Protein AF-A0A7X7F555-F1 (afdb_monomer_lite)

pLDDT: mean 78.32, std 14.01, range [38.28, 97.31]

Foldseek 3Di:
DAQDDDPLQVLLDPDPPVPDRDHDDCPDPPSLSRLDRDGPDPDDPVVVVVVVVVCVVPPVPSVVVSVVSSVVSCVVPVPDCPVVVVVVVVVVVVVVPPDPDDDPPPDDDPDPDPPDDD

Secondary structure (DSSP, 8-state):
--S--SHHHHHT-S---TT--PPP-TTSTTGGG-SS-----SS--HHHHHHHHHHHHH-HHHHHHHHHHHHHHHHHH--S-HHHHHHHHHHHHHHHT-PPPPPPTTS-----------

Radius of gyration: 27.8 Å; chains: 1; bounding box: 89×28×63 Å

Sequence (118 aa):
RVKYITLVNLLSTDALDDSDLTPFDPAQPGAENIPFPEYLTSEDKSAQIASHVVEWLTDETARARRVDQLVRLKAEVAHGGASSRAAEYILGHLAARSAPASRPHYLSPATNREVVGH

Structure (mmCIF, N/CA/C/O backbone):
data_AF-A0A7X7F555-F1
#
_entry.id   AF-A0A7X7F555-F1
#
loop_
_atom_site.group_PDB
_atom_site.id
_atom_site.type_symbol
_atom_site.label_atom_id
_atom_site.label_alt_id
_atom_site.label_comp_id
_atom_site.label_asym_id
_atom_site.label_entity_id
_atom_site.label_seq_id
_atom_site.pdbx_PDB_ins_code
_atom_site.Cartn_x
_atom_site.Cartn_y
_atom_site.Cartn_z
_atom_site.occupancy
_atom_site.B_iso_or_equiv
_atom_site.auth_seq_id
_atom_site.auth_comp_id
_atom_site.auth_asym_id
_atom_site.auth_atom_id
_atom_site.pdbx_PDB_model_num
ATOM 1 N N . ARG A 1 1 ? 11.738 14.267 3.031 1.00 53.59 1 ARG A N 1
ATOM 2 C CA . ARG A 1 1 ? 10.660 13.376 3.537 1.00 53.59 1 ARG A CA 1
ATOM 3 C C . ARG A 1 1 ? 9.996 12.764 2.312 1.00 53.59 1 ARG A C 1
ATOM 5 O O . ARG A 1 1 ? 10.136 13.368 1.271 1.00 53.59 1 ARG A O 1
ATOM 12 N N . VAL A 1 2 ? 9.405 11.578 2.372 1.00 55.12 2 VAL A N 1
ATOM 13 C CA . VAL A 1 2 ? 8.690 10.977 1.230 1.00 55.12 2 VAL A CA 1
ATOM 14 C C . VAL A 1 2 ? 7.340 10.525 1.768 1.00 55.12 2 VAL A C 1
ATOM 16 O O . VAL A 1 2 ? 7.301 9.969 2.866 1.00 55.12 2 VAL A O 1
ATOM 19 N N . LYS A 1 3 ? 6.257 10.817 1.043 1.00 59.25 3 LYS A N 1
ATOM 20 C CA . LYS A 1 3 ? 4.878 10.539 1.472 1.00 59.25 3 LYS A CA 1
ATOM 21 C C . LYS A 1 3 ? 4.547 9.041 1.474 1.00 59.25 3 LYS A C 1
ATOM 23 O O . LYS A 1 3 ? 3.815 8.578 2.341 1.00 59.25 3 LYS A O 1
ATOM 28 N N . TYR A 1 4 ? 5.155 8.285 0.557 1.00 59.56 4 TYR A N 1
ATOM 29 C CA . TYR A 1 4 ? 4.976 6.840 0.400 1.00 59.56 4 TYR A CA 1
ATOM 30 C C . TYR A 1 4 ? 6.339 6.163 0.265 1.00 59.56 4 TYR A C 1
ATOM 32 O O . TYR A 1 4 ? 7.105 6.511 -0.633 1.00 59.56 4 TYR A O 1
ATOM 40 N N . ILE A 1 5 ? 6.669 5.222 1.154 1.00 65.88 5 ILE A N 1
ATOM 41 C CA . ILE A 1 5 ? 7.944 4.492 1.086 1.00 65.88 5 ILE A CA 1
ATOM 42 C C . ILE A 1 5 ? 7.721 3.047 0.658 1.00 65.88 5 ILE A C 1
ATOM 44 O O . ILE A 1 5 ? 8.524 2.520 -0.116 1.00 65.88 5 ILE A O 1
ATOM 48 N N . THR A 1 6 ? 6.639 2.394 1.089 1.00 66.19 6 THR A N 1
ATOM 49 C CA . THR A 1 6 ? 6.328 1.078 0.536 1.00 66.19 6 THR A CA 1
ATOM 50 C C . THR A 1 6 ? 5.821 1.203 -0.892 1.00 66.19 6 THR A C 1
ATOM 52 O O . THR A 1 6 ? 4.982 2.039 -1.239 1.00 66.19 6 THR A O 1
ATOM 55 N N . LEU A 1 7 ? 6.311 0.287 -1.726 1.00 71.44 7 LEU A N 1
ATOM 56 C CA . LEU A 1 7 ? 5.882 0.138 -3.109 1.00 71.44 7 LEU A CA 1
ATOM 57 C C . LEU A 1 7 ? 4.355 -0.018 -3.222 1.00 71.44 7 LEU A C 1
ATOM 59 O O . LEU A 1 7 ? 3.773 0.437 -4.193 1.00 71.44 7 LEU A O 1
ATOM 63 N N . VAL A 1 8 ? 3.691 -0.613 -2.226 1.00 79.69 8 VAL A N 1
ATOM 64 C CA . VAL A 1 8 ? 2.232 -0.801 -2.227 1.00 79.69 8 VAL A CA 1
ATOM 65 C C . VAL A 1 8 ? 1.496 0.538 -2.237 1.00 79.69 8 VAL A C 1
ATOM 67 O O . VAL A 1 8 ? 0.626 0.743 -3.076 1.00 79.69 8 VAL A O 1
ATOM 70 N N . ASN A 1 9 ? 1.872 1.464 -1.355 1.00 79.88 9 ASN A N 1
ATOM 71 C CA . ASN A 1 9 ? 1.244 2.781 -1.318 1.00 79.88 9 ASN A CA 1
ATOM 72 C C . ASN A 1 9 ? 1.589 3.612 -2.556 1.00 79.88 9 ASN A C 1
ATOM 74 O O . ASN A 1 9 ? 0.718 4.292 -3.094 1.00 79.88 9 ASN A O 1
ATOM 78 N N . LEU A 1 10 ? 2.827 3.498 -3.050 1.00 78.56 10 LEU A N 1
ATOM 79 C CA . LEU A 1 10 ? 3.255 4.146 -4.291 1.00 78.56 10 LEU A CA 1
ATOM 80 C C . LEU A 1 10 ? 2.406 3.703 -5.490 1.00 78.56 10 LEU A C 1
ATOM 82 O O . LEU A 1 10 ? 2.030 4.521 -6.318 1.00 78.56 10 LEU A O 1
ATOM 86 N N . LEU A 1 11 ? 2.092 2.410 -5.565 1.00 80.38 11 LEU A N 1
ATOM 87 C CA . LEU A 1 11 ? 1.275 1.838 -6.632 1.00 80.38 11 LEU A CA 1
ATOM 88 C C . LEU A 1 11 ? -0.219 2.157 -6.480 1.00 80.38 11 LEU A C 1
ATOM 90 O O . LEU A 1 11 ? -0.961 2.001 -7.440 1.00 80.38 11 LEU A O 1
ATOM 94 N N . SER A 1 12 ? -0.666 2.580 -5.293 1.00 79.69 12 SER A N 1
ATOM 95 C CA . SER A 1 12 ? -2.071 2.918 -5.021 1.00 79.69 12 SER A CA 1
ATOM 96 C C . SER A 1 12 ? -2.459 4.360 -5.370 1.00 79.69 12 SER A C 1
ATOM 98 O O . SER A 1 12 ? -3.617 4.733 -5.200 1.00 79.69 12 SER A O 1
ATOM 100 N N . THR A 1 13 ? -1.507 5.183 -5.822 1.00 76.69 13 THR A N 1
ATOM 101 C CA . THR A 1 13 ? -1.725 6.595 -6.163 1.00 76.69 13 THR A CA 1
ATOM 102 C C . THR A 1 13 ? -1.328 6.880 -7.609 1.00 76.69 13 THR A C 1
ATOM 104 O O . THR A 1 13 ? -0.279 6.439 -8.069 1.00 76.69 13 THR A O 1
ATOM 107 N N . ASP A 1 14 ? -2.135 7.682 -8.305 1.00 67.31 14 ASP A N 1
ATOM 108 C CA . ASP A 1 14 ? -1.834 8.171 -9.660 1.00 67.31 14 ASP A CA 1
ATOM 109 C C . ASP A 1 14 ? -0.931 9.418 -9.656 1.00 67.31 14 ASP A C 1
ATOM 111 O O . ASP A 1 14 ? -0.398 9.822 -10.690 1.00 67.31 14 ASP A O 1
ATOM 115 N N . ALA A 1 15 ? -0.761 10.049 -8.491 1.00 63.72 15 ALA A N 1
ATOM 116 C CA . ALA A 1 15 ? 0.002 11.277 -8.328 1.00 63.72 15 ALA A CA 1
ATOM 117 C C . ALA A 1 15 ? 1.230 11.025 -7.449 1.00 63.72 15 ALA A C 1
ATOM 119 O O . ALA A 1 15 ? 1.149 10.996 -6.217 1.00 63.72 15 ALA A O 1
ATOM 120 N N . LEU A 1 16 ? 2.377 10.861 -8.105 1.00 63.69 16 LEU A N 1
ATOM 121 C CA . LEU A 1 16 ? 3.686 11.061 -7.494 1.00 63.69 16 LEU A CA 1
ATOM 122 C C . LEU A 1 16 ? 4.013 12.547 -7.624 1.00 63.69 16 LEU A C 1
ATOM 124 O O . LEU A 1 16 ? 4.728 12.961 -8.531 1.00 63.69 16 LEU A O 1
ATOM 128 N N . ASP A 1 17 ? 3.379 13.368 -6.789 1.00 62.56 17 ASP A N 1
ATOM 129 C CA . ASP A 1 17 ? 3.721 14.783 -6.735 1.00 62.56 17 ASP A CA 1
ATOM 130 C C . ASP A 1 17 ? 5.041 14.929 -5.975 1.00 62.56 17 ASP A C 1
ATOM 132 O O . ASP A 1 17 ? 5.081 14.881 -4.744 1.00 62.56 17 ASP A O 1
ATOM 136 N N . ASP A 1 18 ? 6.130 15.095 -6.727 1.00 59.69 18 ASP A N 1
ATOM 137 C CA . ASP A 1 18 ? 7.479 15.298 -6.193 1.00 59.69 18 ASP A CA 1
ATOM 138 C C . ASP A 1 18 ? 7.576 16.527 -5.262 1.00 59.69 18 ASP A C 1
ATOM 140 O O . ASP A 1 18 ? 8.551 16.663 -4.517 1.00 59.69 18 ASP A O 1
ATOM 144 N N . SER A 1 19 ? 6.578 17.423 -5.276 1.00 58.88 19 SER A N 1
ATOM 145 C CA . SER A 1 19 ? 6.521 18.601 -4.407 1.00 58.88 19 SER A CA 1
ATOM 146 C C . SER A 1 19 ? 5.843 18.359 -3.049 1.00 58.88 19 SER A C 1
ATOM 148 O O . SER A 1 19 ? 6.126 19.098 -2.100 1.00 58.88 19 SER A O 1
ATOM 150 N N . ASP A 1 20 ? 5.025 17.307 -2.901 1.00 63.38 20 ASP A N 1
ATOM 151 C CA . ASP A 1 20 ? 4.335 16.984 -1.646 1.00 63.38 20 ASP A CA 1
ATOM 152 C C . ASP A 1 20 ? 5.031 15.849 -0.880 1.00 63.38 20 ASP A C 1
ATOM 154 O O . ASP A 1 20 ? 4.769 14.655 -1.036 1.00 63.38 20 ASP A O 1
ATOM 158 N N . LEU A 1 21 ? 5.924 16.259 0.016 1.00 64.25 21 LEU A N 1
ATOM 159 C CA . LEU A 1 21 ? 6.702 15.381 0.888 1.00 64.25 21 LEU A CA 1
ATOM 160 C C . LEU A 1 21 ? 6.125 15.293 2.310 1.00 64.25 21 LEU A C 1
ATOM 162 O O . LEU A 1 21 ? 6.850 14.936 3.251 1.00 64.25 21 LEU A O 1
ATOM 166 N N . THR A 1 22 ? 4.860 15.681 2.499 1.00 69.88 22 THR A N 1
ATOM 167 C CA . THR A 1 22 ? 4.213 15.640 3.813 1.00 69.88 22 THR A CA 1
ATOM 168 C C . THR A 1 22 ? 4.094 14.193 4.318 1.00 69.88 22 THR A C 1
ATOM 170 O O . THR A 1 22 ? 3.796 13.286 3.541 1.00 69.88 22 THR A O 1
ATOM 173 N N . PRO A 1 23 ? 4.392 13.921 5.606 1.00 71.44 23 PRO A N 1
ATOM 174 C CA . PRO A 1 23 ? 4.139 12.607 6.193 1.00 71.44 23 PRO A CA 1
ATOM 175 C C . PRO A 1 23 ? 2.651 12.258 6.142 1.00 71.44 23 PRO A C 1
ATOM 177 O O . PRO A 1 23 ? 1.812 13.152 6.217 1.00 71.44 23 PRO A O 1
ATOM 180 N N . PHE A 1 24 ? 2.336 10.963 6.098 1.00 76.44 24 PHE A N 1
ATOM 181 C CA . PHE A 1 24 ? 0.962 10.485 6.220 1.00 76.44 24 PHE A CA 1
ATOM 182 C C . PHE A 1 24 ? 0.286 11.013 7.496 1.00 76.44 24 PHE 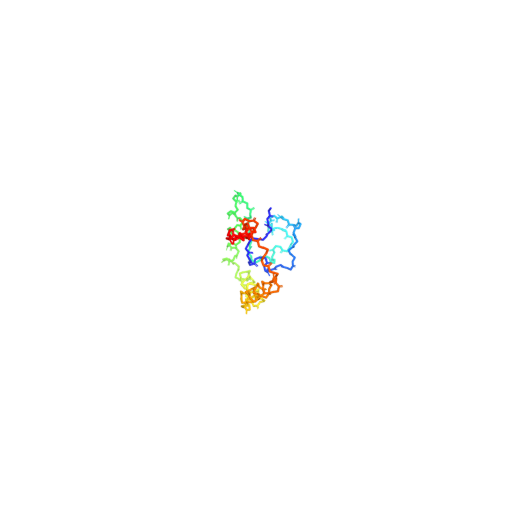A C 1
ATOM 184 O O . PHE A 1 24 ? 0.791 10.806 8.606 1.00 76.44 24 PHE A O 1
ATOM 191 N N . ASP A 1 25 ? -0.879 11.639 7.331 1.00 78.81 25 ASP A N 1
ATOM 192 C CA . ASP A 1 25 ? -1.782 12.025 8.412 1.00 78.81 25 ASP A CA 1
ATOM 193 C C . ASP A 1 25 ? -3.122 11.279 8.255 1.00 78.81 25 ASP A C 1
ATOM 195 O O . ASP A 1 25 ? -3.799 11.455 7.242 1.00 78.81 25 ASP A O 1
ATOM 199 N N . PRO A 1 26 ? -3.544 10.447 9.228 1.00 78.75 26 PRO A N 1
ATOM 200 C CA . PRO A 1 26 ? -4.821 9.737 9.155 1.00 78.75 26 PRO A CA 1
ATOM 201 C C . PRO A 1 26 ? -6.046 10.665 9.163 1.00 78.75 26 PRO A C 1
ATOM 203 O O . PRO A 1 26 ? -7.128 10.221 8.794 1.00 78.75 26 PRO A O 1
ATOM 206 N N . ALA A 1 27 ? -5.901 11.925 9.587 1.00 81.25 27 ALA A N 1
ATOM 207 C CA . ALA A 1 27 ? -6.977 12.912 9.573 1.00 81.25 27 ALA A CA 1
ATOM 208 C C . ALA A 1 27 ? -7.076 13.682 8.243 1.00 81.25 27 ALA A C 1
ATOM 210 O O . ALA A 1 27 ? -8.024 14.449 8.054 1.00 81.25 27 ALA A O 1
ATOM 211 N N . GLN A 1 28 ? -6.118 13.509 7.324 1.00 82.12 28 GLN A N 1
ATOM 212 C CA . GLN A 1 28 ? -6.151 14.213 6.046 1.00 82.12 28 GLN A CA 1
ATOM 213 C C . GLN A 1 28 ? -7.247 13.635 5.128 1.00 82.12 28 GLN A C 1
ATOM 215 O O . GLN A 1 28 ? -7.476 12.420 5.123 1.00 82.12 28 GLN A O 1
ATOM 220 N N . PRO A 1 29 ? -7.894 14.465 4.292 1.00 78.12 29 PRO A N 1
ATOM 221 C CA . PRO A 1 29 ? -8.822 13.972 3.280 1.00 78.12 29 PRO A CA 1
ATOM 222 C C . PRO A 1 29 ? -8.148 12.946 2.358 1.00 78.12 29 PRO A C 1
ATOM 224 O O . PRO A 1 29 ? -7.049 13.189 1.858 1.00 78.12 29 PRO A O 1
ATOM 227 N N . GLY A 1 30 ? -8.799 11.807 2.118 1.00 75.75 30 GLY A N 1
ATOM 228 C CA . GLY A 1 30 ? -8.273 10.762 1.243 1.00 75.75 30 GLY A CA 1
ATOM 229 C C . GLY A 1 30 ? -7.314 9.777 1.920 1.00 75.75 30 GLY A C 1
ATOM 230 O O . GLY A 1 30 ? -6.833 8.867 1.241 1.00 75.75 30 GLY A O 1
ATOM 231 N N . ALA A 1 31 ? -7.041 9.904 3.228 1.00 78.62 31 ALA A N 1
ATOM 232 C CA . ALA A 1 31 ? -6.258 8.922 3.989 1.00 78.62 31 ALA A CA 1
ATOM 233 C C . ALA A 1 31 ? -6.840 7.502 3.889 1.00 78.62 31 ALA A C 1
ATOM 235 O O . ALA A 1 31 ? -6.109 6.513 3.916 1.00 78.62 31 ALA A O 1
ATOM 236 N N . GLU A 1 32 ? -8.157 7.392 3.722 1.00 77.88 32 GLU A N 1
ATOM 237 C CA . GLU A 1 32 ? -8.872 6.137 3.542 1.00 77.88 32 GLU A CA 1
ATOM 238 C C . GLU A 1 32 ? -8.500 5.396 2.251 1.00 77.88 32 GLU A C 1
ATOM 240 O O . GLU A 1 32 ? -8.745 4.195 2.156 1.00 77.88 32 GLU A O 1
ATOM 245 N N . ASN A 1 33 ? -7.879 6.062 1.279 1.00 77.25 33 ASN A N 1
ATOM 246 C CA . ASN A 1 33 ? -7.456 5.436 0.025 1.00 77.25 33 ASN A CA 1
ATOM 247 C C . ASN A 1 33 ? -6.059 4.814 0.112 1.00 77.25 33 ASN A C 1
ATOM 249 O O . ASN A 1 33 ? -5.686 4.046 -0.767 1.00 77.25 33 ASN A O 1
ATOM 253 N N . ILE A 1 34 ? -5.310 5.098 1.180 1.00 80.19 34 ILE A N 1
ATOM 254 C CA . ILE A 1 34 ? -3.964 4.568 1.394 1.00 80.19 34 ILE A CA 1
ATOM 255 C C . ILE A 1 34 ? -4.099 3.195 2.074 1.00 80.19 34 ILE A C 1
ATOM 257 O O . ILE A 1 34 ? -4.566 3.134 3.217 1.00 80.19 34 ILE A O 1
ATOM 261 N N . PRO A 1 35 ? -3.734 2.081 1.406 1.00 77.81 35 PRO A N 1
ATOM 262 C CA . PRO A 1 35 ? -3.992 0.737 1.928 1.00 77.81 35 PRO A CA 1
ATOM 263 C C . PRO A 1 35 ? -3.223 0.431 3.214 1.00 77.81 35 PRO A C 1
ATOM 265 O O . PRO A 1 35 ? -3.730 -0.292 4.072 1.00 77.81 35 PRO A O 1
ATOM 268 N N . PHE A 1 36 ? -2.011 0.983 3.351 1.00 76.44 36 PHE A N 1
ATOM 269 C CA . PHE A 1 36 ? -1.157 0.796 4.518 1.00 76.44 36 PHE A CA 1
ATOM 270 C C . PHE A 1 36 ? -0.713 2.140 5.104 1.00 76.44 36 PHE A C 1
ATOM 272 O O . PHE A 1 36 ? 0.113 2.815 4.502 1.00 76.44 36 PHE A O 1
ATOM 279 N N . PRO A 1 37 ? -1.190 2.555 6.286 1.00 73.06 37 PRO A N 1
ATOM 280 C CA . PRO A 1 37 ? -0.690 3.771 6.918 1.00 73.06 37 PRO A CA 1
ATOM 281 C C . PRO A 1 37 ? 0.799 3.619 7.280 1.00 73.06 37 PRO A C 1
ATOM 283 O O . PRO A 1 37 ? 1.179 2.715 8.024 1.00 73.06 37 PRO A O 1
ATOM 286 N N . GLU A 1 38 ? 1.647 4.512 6.765 1.00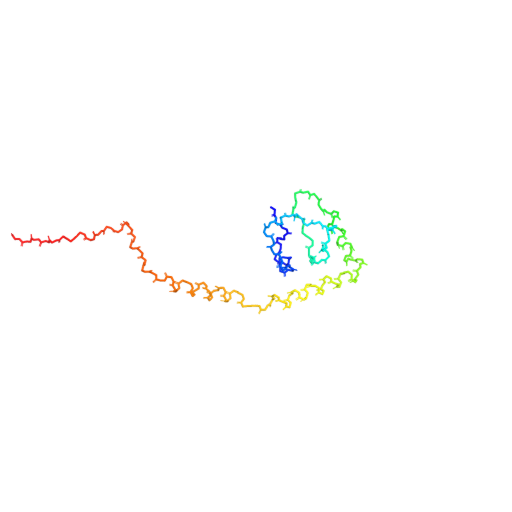 72.88 38 GLU A N 1
ATOM 287 C CA . GLU A 1 38 ? 3.093 4.533 7.025 1.00 72.88 38 GLU A CA 1
ATOM 288 C C . GLU A 1 38 ? 3.507 5.829 7.723 1.00 72.88 38 GLU A C 1
ATOM 290 O O . GLU A 1 38 ? 3.370 6.919 7.172 1.00 72.88 38 GLU A O 1
ATOM 295 N N . TYR A 1 39 ? 4.079 5.724 8.923 1.00 77.31 39 TYR A N 1
ATOM 296 C CA . TYR A 1 39 ? 4.522 6.886 9.691 1.00 77.31 39 TYR A CA 1
ATOM 297 C C . TYR A 1 39 ? 6.043 7.055 9.625 1.00 77.31 39 TYR A C 1
ATOM 299 O O . TYR A 1 39 ? 6.783 6.445 10.395 1.00 77.31 39 TYR A O 1
ATOM 307 N N . LEU A 1 40 ? 6.526 7.918 8.727 1.00 70.62 40 LEU A N 1
ATOM 308 C CA . LEU A 1 40 ? 7.954 8.233 8.619 1.00 70.62 40 LEU A CA 1
ATOM 309 C C . LEU A 1 40 ? 8.380 9.256 9.682 1.00 70.62 40 LEU A C 1
ATOM 311 O O . LEU A 1 40 ? 8.465 10.460 9.424 1.00 70.62 40 LEU A O 1
ATOM 315 N N . THR A 1 41 ? 8.637 8.777 10.893 1.00 71.94 41 THR A N 1
ATOM 316 C CA . THR A 1 41 ? 9.011 9.615 12.035 1.00 71.94 41 THR A CA 1
ATOM 317 C C . THR A 1 41 ? 9.920 8.870 13.009 1.00 71.94 41 THR A C 1
ATOM 319 O O . THR A 1 41 ? 9.903 7.645 13.077 1.00 71.94 41 THR A O 1
ATOM 322 N N . SER A 1 42 ? 10.732 9.621 13.753 1.00 75.31 42 SER A N 1
ATOM 323 C CA . SER A 1 42 ? 11.478 9.121 14.914 1.00 75.31 42 SER A CA 1
ATOM 324 C C . SER A 1 42 ? 10.656 9.180 16.207 1.00 75.31 42 SER A C 1
ATOM 326 O O . SER A 1 42 ? 11.150 8.807 17.266 1.00 75.31 42 SER A O 1
ATOM 328 N N . GLU A 1 43 ? 9.434 9.711 16.140 1.00 83.50 43 GLU A N 1
ATOM 329 C CA . GLU A 1 43 ? 8.496 9.783 17.258 1.00 83.50 43 GLU A CA 1
ATOM 330 C C . GLU A 1 43 ? 7.746 8.463 17.446 1.00 83.50 43 GLU A C 1
ATOM 332 O O . GLU A 1 43 ? 7.541 7.702 16.500 1.00 83.50 43 GLU A O 1
ATOM 337 N N . ASP A 1 44 ? 7.251 8.237 18.660 1.00 84.31 44 ASP A N 1
ATOM 338 C CA . ASP A 1 44 ? 6.375 7.107 18.941 1.00 84.31 44 ASP A CA 1
ATOM 339 C C . ASP A 1 44 ? 5.019 7.270 18.229 1.00 84.31 44 ASP A C 1
ATOM 341 O O . ASP A 1 44 ? 4.316 8.271 18.404 1.00 84.31 44 ASP A O 1
ATOM 345 N N . LYS A 1 45 ? 4.661 6.272 17.413 1.00 88.25 45 LYS A N 1
ATOM 346 C CA . LYS A 1 45 ? 3.362 6.154 16.727 1.00 88.25 45 LYS A CA 1
ATOM 347 C C . LYS A 1 45 ? 2.613 4.875 17.099 1.00 88.25 45 LYS A C 1
ATOM 349 O O . LYS A 1 45 ? 1.691 4.463 16.394 1.00 88.25 45 LYS A O 1
ATOM 354 N N . SER A 1 46 ? 2.989 4.244 18.212 1.00 89.06 46 SER A N 1
ATOM 355 C CA . SER A 1 46 ? 2.396 2.989 18.683 1.00 89.06 46 SER A CA 1
ATOM 356 C C . SER A 1 46 ? 0.889 3.113 18.885 1.00 89.06 46 SER A C 1
ATOM 358 O O . SER A 1 46 ? 0.158 2.199 18.523 1.00 89.06 46 SER A O 1
ATOM 360 N N . ALA A 1 47 ? 0.405 4.253 19.389 1.00 90.00 47 ALA A N 1
ATOM 361 C CA . ALA A 1 47 ? -1.025 4.489 19.582 1.00 90.00 47 ALA A CA 1
ATOM 362 C C . ALA A 1 47 ? -1.798 4.520 18.252 1.00 90.00 47 ALA A C 1
ATOM 364 O O . ALA A 1 47 ? -2.845 3.888 18.133 1.00 90.00 47 ALA A O 1
ATOM 365 N N . GLN A 1 48 ? -1.269 5.209 17.236 1.00 88.62 48 GLN A N 1
ATOM 366 C CA . GLN A 1 48 ? -1.883 5.268 15.911 1.00 88.62 48 GLN A CA 1
ATOM 367 C C . GLN A 1 48 ? -1.898 3.887 15.250 1.00 88.62 48 GLN A C 1
ATOM 369 O O . GLN A 1 48 ? -2.937 3.454 14.759 1.00 88.62 48 GLN A O 1
ATOM 374 N N . ILE A 1 49 ? -0.769 3.171 15.282 1.00 88.56 49 ILE A N 1
ATOM 375 C CA . ILE A 1 49 ? -0.669 1.812 14.734 1.00 88.56 49 ILE A CA 1
ATOM 376 C C . ILE A 1 49 ? -1.637 0.871 15.461 1.00 88.56 49 ILE A C 1
ATOM 378 O O . ILE A 1 49 ? -2.383 0.141 14.812 1.00 88.56 49 ILE A O 1
ATOM 382 N N . ALA A 1 50 ? -1.675 0.915 16.795 1.00 91.44 50 ALA A N 1
ATOM 383 C CA . ALA A 1 50 ? -2.590 0.105 17.589 1.00 91.44 50 ALA A CA 1
ATOM 384 C C . ALA A 1 50 ? -4.055 0.406 17.252 1.00 91.44 50 ALA A C 1
ATOM 386 O O . ALA A 1 50 ? -4.843 -0.526 17.152 1.00 91.44 50 ALA A O 1
ATOM 387 N N . SER A 1 51 ? -4.414 1.672 17.014 1.00 90.88 51 SER A N 1
ATOM 388 C CA . SER A 1 51 ? -5.768 2.046 16.596 1.00 90.88 51 SER A CA 1
ATOM 389 C C . SER A 1 51 ? -6.170 1.380 15.277 1.00 90.88 51 SER A C 1
ATOM 391 O O . SER A 1 51 ? -7.263 0.826 15.197 1.00 90.88 51 SER A O 1
ATOM 393 N N . HIS A 1 52 ? -5.289 1.378 14.268 1.00 89.75 52 HIS A N 1
ATOM 394 C CA . HIS A 1 52 ? -5.547 0.696 12.988 1.00 89.75 52 HIS A CA 1
ATOM 395 C C . HIS A 1 52 ? -5.697 -0.816 13.168 1.00 89.75 52 HIS A C 1
ATOM 397 O O . HIS A 1 52 ? -6.602 -1.432 12.612 1.00 89.75 52 HIS A O 1
ATOM 403 N N . VAL A 1 53 ? -4.838 -1.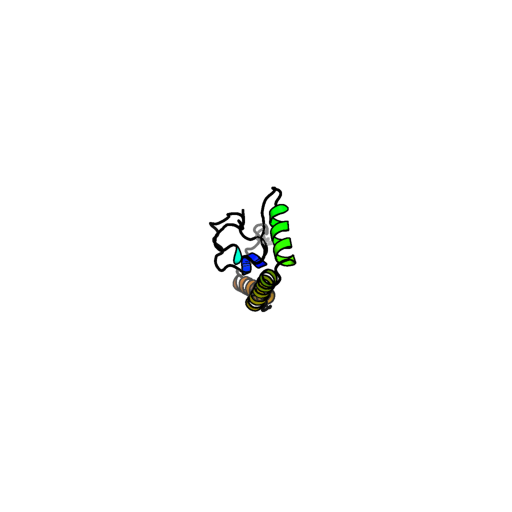424 13.990 1.00 90.88 53 VAL A N 1
ATOM 404 C CA . VAL A 1 53 ? -4.906 -2.865 14.274 1.00 90.88 53 VAL A CA 1
ATOM 405 C C . VAL A 1 53 ? -6.198 -3.219 15.009 1.00 90.88 53 VAL A C 1
ATOM 407 O O . VAL A 1 53 ? -6.852 -4.195 14.651 1.00 90.88 53 VAL A O 1
ATOM 410 N N . VAL A 1 54 ? -6.592 -2.431 16.012 1.00 94.94 54 VAL A N 1
ATOM 411 C CA . VAL A 1 54 ? -7.850 -2.633 16.739 1.00 94.94 54 VAL A CA 1
ATOM 412 C C . VAL A 1 54 ? -9.041 -2.499 15.797 1.00 94.94 54 VAL A C 1
ATOM 414 O O . VAL A 1 54 ? -9.916 -3.358 15.843 1.00 94.94 54 VAL A O 1
ATOM 417 N N . GLU A 1 55 ? -9.067 -1.496 14.914 1.00 92.81 55 GLU A N 1
ATOM 418 C CA . GLU A 1 55 ? -10.125 -1.351 13.905 1.00 92.81 55 GLU A CA 1
ATOM 419 C C . GLU A 1 55 ? -10.249 -2.626 13.064 1.00 92.81 55 GLU A C 1
ATOM 421 O O . GLU A 1 55 ? -11.323 -3.212 12.995 1.00 92.81 55 GLU A O 1
ATOM 426 N N . TRP A 1 56 ? -9.151 -3.137 12.504 1.00 92.12 56 TRP A N 1
ATOM 427 C CA . TRP A 1 56 ? -9.207 -4.341 11.668 1.00 92.12 56 TRP A CA 1
ATOM 428 C C . TRP A 1 56 ? -9.576 -5.6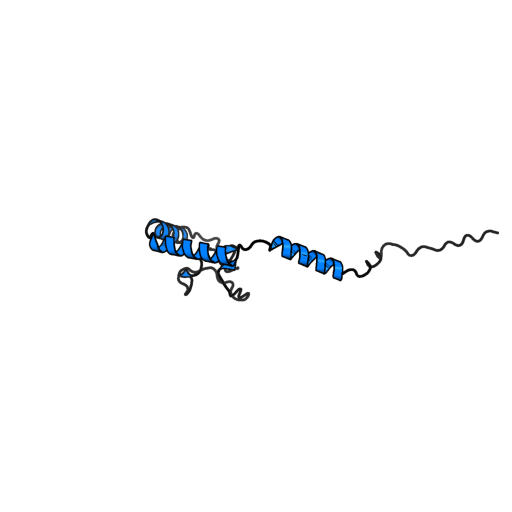14 12.430 1.00 92.12 56 TRP A C 1
ATOM 430 O O . TRP A 1 56 ? -10.114 -6.543 11.831 1.00 92.12 56 TRP A O 1
ATOM 440 N N . LEU A 1 57 ? -9.271 -5.684 13.727 1.00 95.19 57 LEU A N 1
ATOM 441 C CA . LEU A 1 57 ? -9.631 -6.823 14.574 1.00 95.19 57 LEU A CA 1
ATOM 442 C C . LEU A 1 57 ? -11.075 -6.758 15.086 1.00 95.19 57 LEU A C 1
ATOM 444 O O . LEU A 1 57 ? -11.608 -7.786 15.499 1.00 95.19 57 LEU A O 1
ATOM 448 N N . THR A 1 58 ? -11.690 -5.575 15.104 1.00 97.31 58 THR A N 1
ATOM 449 C CA . THR A 1 58 ? -13.022 -5.358 15.693 1.00 97.31 58 THR A CA 1
ATOM 450 C C . THR A 1 58 ? -14.101 -5.048 14.655 1.00 97.31 58 THR A C 1
ATOM 452 O O . THR A 1 58 ? -15.271 -5.324 14.909 1.00 97.31 58 THR A O 1
ATOM 455 N N . ASP A 1 59 ? -13.723 -4.549 13.477 1.00 96.75 59 ASP A N 1
ATOM 456 C CA . ASP A 1 59 ? -14.601 -4.258 12.345 1.00 96.75 59 ASP A CA 1
ATOM 457 C C . ASP A 1 59 ? -14.191 -5.085 11.113 1.00 96.75 59 ASP A C 1
ATOM 459 O O . ASP A 1 59 ? -13.312 -4.725 10.321 1.00 96.75 59 ASP A O 1
ATOM 463 N N . GLU A 1 60 ? -14.888 -6.207 10.920 1.00 95.62 60 GLU A N 1
ATOM 464 C CA . GLU A 1 60 ? -14.679 -7.099 9.776 1.00 95.62 60 GLU A CA 1
ATOM 465 C C . GLU A 1 60 ? -14.989 -6.412 8.436 1.00 95.62 60 GLU A C 1
ATOM 467 O O . GLU A 1 60 ? -14.366 -6.719 7.423 1.00 95.62 60 GLU A O 1
ATOM 472 N N . THR A 1 61 ? -15.909 -5.443 8.407 1.00 94.81 61 THR A N 1
ATOM 473 C CA . THR A 1 61 ? -16.248 -4.719 7.172 1.00 94.81 61 THR A CA 1
ATOM 474 C C . THR A 1 61 ? -15.128 -3.757 6.789 1.00 94.81 61 THR A C 1
ATOM 476 O O . THR A 1 61 ? -14.760 -3.663 5.615 1.00 94.81 61 THR A O 1
ATOM 479 N N . ALA A 1 62 ? -14.547 -3.049 7.760 1.00 90.56 62 ALA A N 1
ATOM 480 C CA . ALA A 1 62 ? -13.362 -2.225 7.535 1.00 90.56 62 ALA A CA 1
ATOM 481 C C . ALA A 1 62 ? -12.188 -3.071 7.031 1.00 90.56 62 ALA A C 1
ATOM 483 O O . ALA A 1 62 ? -11.560 -2.721 6.028 1.00 90.56 62 ALA A O 1
ATOM 484 N N . ARG A 1 63 ? -11.951 -4.228 7.656 1.00 92.44 63 ARG A N 1
ATOM 485 C CA . ARG A 1 63 ? -10.917 -5.169 7.224 1.00 92.44 63 ARG A CA 1
ATOM 486 C C . ARG A 1 63 ? -11.164 -5.701 5.809 1.00 92.44 63 ARG A C 1
ATOM 488 O O . ARG A 1 63 ? -10.246 -5.678 4.989 1.00 92.44 63 ARG A O 1
ATOM 495 N N . ALA A 1 64 ? -12.384 -6.135 5.493 1.00 93.81 64 ALA A N 1
ATOM 496 C CA . ALA A 1 64 ? -12.736 -6.644 4.168 1.00 93.81 64 ALA A CA 1
ATOM 497 C C . ALA A 1 64 ? -12.498 -5.593 3.072 1.00 93.81 64 ALA A C 1
ATOM 499 O O . ALA A 1 64 ? -11.872 -5.899 2.059 1.00 93.81 64 ALA A O 1
ATOM 500 N N . ARG A 1 65 ? -12.875 -4.327 3.314 1.00 91.38 65 ARG A N 1
ATOM 501 C CA . ARG A 1 65 ? -12.588 -3.218 2.385 1.00 91.38 65 ARG A CA 1
ATOM 502 C C . ARG A 1 65 ? -11.093 -3.067 2.096 1.00 91.38 65 ARG A C 1
ATOM 504 O O . ARG A 1 65 ? -10.720 -2.845 0.946 1.00 91.38 65 ARG A O 1
ATOM 511 N N . ARG A 1 66 ? -10.232 -3.208 3.111 1.00 90.62 66 ARG A N 1
ATOM 512 C CA . ARG A 1 66 ? -8.769 -3.145 2.939 1.00 90.62 66 ARG A CA 1
ATOM 513 C C . ARG A 1 66 ? -8.234 -4.310 2.118 1.00 90.62 66 ARG A C 1
ATOM 515 O O . ARG A 1 66 ? -7.413 -4.107 1.227 1.00 90.62 66 ARG A O 1
ATOM 522 N N . VAL A 1 67 ? -8.726 -5.519 2.375 1.00 92.81 67 VAL A N 1
ATOM 523 C CA . VAL A 1 67 ? -8.358 -6.702 1.587 1.00 92.81 67 VAL A CA 1
ATOM 524 C C . VAL A 1 67 ? -8.773 -6.529 0.125 1.00 92.81 67 VAL A C 1
ATOM 526 O O . VAL A 1 67 ? -7.955 -6.761 -0.764 1.00 92.81 67 VAL A O 1
ATOM 529 N N . ASP A 1 68 ? -9.989 -6.051 -0.135 1.00 93.38 68 ASP A N 1
ATOM 530 C CA . ASP A 1 68 ? -10.486 -5.818 -1.493 1.00 93.38 68 ASP A CA 1
ATOM 531 C C . ASP A 1 68 ? -9.655 -4.775 -2.248 1.00 93.38 68 ASP A C 1
ATOM 533 O O . ASP A 1 68 ? -9.334 -4.977 -3.422 1.00 93.38 68 ASP A O 1
ATOM 537 N N . GLN A 1 69 ? -9.257 -3.683 -1.585 1.00 90.69 69 GLN A N 1
ATOM 538 C CA . GLN A 1 69 ? -8.339 -2.692 -2.159 1.00 90.69 69 GLN A CA 1
ATOM 539 C C . GLN A 1 69 ? -7.009 -3.337 -2.579 1.00 90.69 69 GLN A C 1
ATOM 541 O O . GLN A 1 69 ? -6.555 -3.133 -3.703 1.00 90.69 69 GLN A O 1
ATOM 546 N N . LEU A 1 70 ? -6.410 -4.172 -1.721 1.00 91.06 70 LEU A N 1
ATOM 547 C CA . LEU A 1 70 ? -5.154 -4.866 -2.029 1.00 91.06 70 LEU A CA 1
ATOM 548 C C . LEU A 1 70 ? -5.304 -5.885 -3.166 1.00 91.06 70 LEU A C 1
ATOM 550 O O . LEU A 1 70 ? -4.396 -6.032 -3.985 1.00 91.06 70 LEU A O 1
ATOM 554 N N . VAL A 1 71 ? -6.439 -6.585 -3.239 1.00 92.81 71 VAL A N 1
ATOM 555 C CA . VAL A 1 71 ? -6.735 -7.529 -4.327 1.00 92.81 71 VAL A CA 1
ATOM 556 C C . VAL A 1 71 ? -6.845 -6.800 -5.664 1.00 92.81 71 VAL A C 1
ATOM 558 O O . VAL A 1 71 ? -6.254 -7.256 -6.644 1.00 92.81 71 VAL A O 1
ATOM 561 N N . ARG A 1 72 ? -7.552 -5.663 -5.705 1.00 90.88 72 ARG A N 1
ATOM 562 C CA . ARG A 1 72 ? -7.667 -4.829 -6.913 1.00 90.88 72 ARG A CA 1
ATOM 563 C C . ARG A 1 72 ? -6.312 -4.293 -7.347 1.00 90.88 72 ARG A C 1
ATOM 565 O O . ARG A 1 72 ? -5.914 -4.528 -8.482 1.00 90.88 72 ARG A O 1
ATOM 572 N N . LEU A 1 73 ? -5.561 -3.709 -6.413 1.00 89.75 73 LEU A N 1
ATOM 573 C CA . LEU A 1 73 ? -4.222 -3.199 -6.684 1.00 89.75 73 LEU A CA 1
ATOM 574 C C . LEU A 1 73 ? -3.312 -4.294 -7.253 1.00 89.75 73 LEU A C 1
ATOM 576 O O . LEU A 1 73 ? -2.642 -4.099 -8.261 1.00 89.75 73 LEU A O 1
ATOM 580 N N . LYS A 1 74 ? -3.328 -5.490 -6.651 1.00 88.94 74 LYS A N 1
ATOM 581 C CA . LYS A 1 74 ? -2.579 -6.642 -7.164 1.00 88.94 74 LYS A CA 1
ATOM 582 C C . LYS A 1 74 ? -3.000 -6.998 -8.591 1.00 88.94 74 LYS A C 1
ATOM 584 O O . LYS A 1 74 ? -2.125 -7.268 -9.409 1.00 88.94 74 LYS A O 1
ATOM 589 N N . ALA A 1 75 ? -4.299 -7.028 -8.883 1.00 89.38 75 ALA A N 1
ATOM 590 C CA . ALA A 1 75 ? -4.795 -7.326 -10.224 1.00 89.38 75 ALA A CA 1
ATOM 591 C C . ALA A 1 75 ? -4.333 -6.286 -11.258 1.00 89.38 75 ALA A C 1
ATOM 593 O O . ALA A 1 75 ? -4.052 -6.655 -12.391 1.00 89.38 75 ALA A O 1
ATOM 594 N N . GLU A 1 76 ? -4.195 -5.020 -10.863 1.00 88.00 76 GLU A N 1
ATOM 595 C CA . GLU A 1 76 ? -3.760 -3.922 -11.735 1.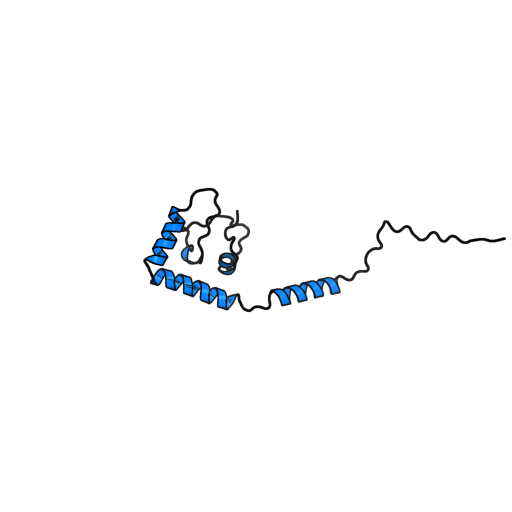00 88.00 76 GLU A CA 1
ATOM 596 C C . GLU A 1 76 ? -2.245 -3.895 -11.986 1.00 88.00 76 GLU A C 1
ATOM 598 O O . GLU A 1 76 ? -1.799 -3.505 -13.065 1.00 88.00 76 GLU A O 1
ATOM 603 N N . VAL A 1 77 ? -1.425 -4.327 -11.025 1.00 85.38 77 VAL A N 1
ATOM 604 C CA . VAL A 1 77 ? 0.037 -4.128 -11.104 1.00 85.38 77 VAL A CA 1
ATOM 605 C C . VAL A 1 77 ? 0.841 -5.421 -11.235 1.00 85.38 77 VAL A C 1
ATOM 607 O O . VAL A 1 77 ? 1.936 -5.413 -11.798 1.00 85.38 77 VAL A O 1
ATOM 610 N N . ALA A 1 78 ? 0.323 -6.565 -10.778 1.00 83.56 78 ALA A N 1
ATOM 611 C CA . ALA A 1 78 ? 1.076 -7.821 -10.694 1.00 83.56 78 ALA A CA 1
ATOM 612 C C . ALA A 1 78 ? 1.003 -8.677 -11.975 1.00 83.56 78 ALA A C 1
ATOM 614 O O . ALA A 1 78 ? 0.948 -9.905 -11.912 1.00 83.56 78 ALA A O 1
ATOM 615 N N . HIS A 1 79 ? 1.049 -8.038 -13.145 1.00 84.12 79 HIS A N 1
ATOM 616 C CA . HIS A 1 79 ? 0.995 -8.693 -14.459 1.00 84.12 79 HIS A CA 1
ATOM 617 C C . HIS A 1 79 ? 2.286 -9.448 -14.844 1.00 84.12 79 HIS A C 1
ATOM 619 O O . HIS A 1 79 ? 2.317 -10.166 -15.844 1.00 84.12 79 HIS A O 1
ATOM 625 N N . GLY A 1 80 ? 3.359 -9.304 -14.057 1.00 81.06 80 GLY A N 1
ATOM 626 C CA . GLY A 1 80 ? 4.668 -9.889 -14.352 1.00 81.06 80 GLY A CA 1
ATOM 627 C C . GLY A 1 80 ? 5.372 -9.224 -15.544 1.00 81.06 80 GLY A C 1
ATOM 628 O O . GLY A 1 80 ? 4.935 -8.205 -16.072 1.00 81.06 80 GLY A O 1
ATOM 629 N N . GLY A 1 81 ? 6.526 -9.760 -15.949 1.00 84.31 81 GLY A N 1
ATOM 630 C CA . GLY A 1 81 ? 7.259 -9.298 -17.140 1.00 84.31 81 GLY A CA 1
ATOM 631 C C . GLY A 1 81 ? 7.960 -7.936 -17.024 1.00 84.31 81 GLY A C 1
ATOM 632 O O . GLY A 1 81 ? 8.709 -7.578 -17.929 1.00 84.31 81 GLY A O 1
ATOM 633 N N . ALA A 1 82 ? 7.787 -7.199 -15.921 1.00 85.06 82 ALA A N 1
ATOM 634 C CA . ALA A 1 82 ? 8.462 -5.920 -15.689 1.00 85.06 82 ALA A CA 1
ATOM 635 C C . ALA A 1 82 ? 9.995 -6.048 -15.774 1.00 85.06 82 ALA A C 1
ATOM 637 O O . ALA A 1 82 ? 10.637 -5.286 -16.491 1.00 85.06 82 ALA A O 1
ATOM 638 N N . SER A 1 83 ? 10.579 -7.058 -15.119 1.00 87.94 83 SER A N 1
ATOM 639 C CA . SER A 1 83 ? 12.025 -7.315 -15.179 1.00 87.94 83 SER A CA 1
ATOM 640 C C . SER A 1 83 ? 12.496 -7.700 -16.582 1.00 87.94 83 SER A C 1
ATOM 642 O O . SER A 1 83 ? 13.541 -7.226 -17.017 1.00 87.94 83 SER A O 1
ATOM 644 N N . SER A 1 84 ? 11.722 -8.513 -17.310 1.00 89.75 84 SER A N 1
ATOM 645 C CA . SER A 1 84 ? 12.037 -8.893 -18.694 1.00 89.75 84 SER A CA 1
ATOM 646 C C . SER A 1 84 ? 12.035 -7.675 -19.616 1.00 89.75 84 SER A C 1
ATOM 648 O O . SER A 1 84 ? 13.018 -7.434 -20.306 1.00 89.75 84 SER A O 1
ATOM 650 N N . ARG A 1 85 ? 10.988 -6.843 -19.547 1.00 89.81 85 ARG A N 1
ATOM 651 C CA . ARG A 1 85 ? 10.894 -5.587 -20.305 1.00 89.81 85 ARG A CA 1
ATOM 652 C C . ARG A 1 85 ? 12.020 -4.616 -19.961 1.00 89.81 85 ARG A C 1
ATOM 654 O O . ARG A 1 85 ? 12.585 -3.995 -20.855 1.00 89.81 85 ARG A O 1
ATOM 661 N N . ALA A 1 86 ? 12.365 -4.493 -18.679 1.00 90.75 86 ALA A N 1
ATOM 662 C CA . ALA A 1 86 ? 13.482 -3.661 -18.245 1.00 90.75 86 ALA A CA 1
ATOM 663 C C . ALA A 1 86 ? 14.815 -4.168 -18.820 1.00 90.75 86 ALA A C 1
ATOM 665 O O . ALA A 1 86 ? 15.611 -3.374 -19.317 1.00 90.75 86 ALA A O 1
ATOM 666 N N . ALA A 1 87 ? 15.042 -5.485 -18.808 1.00 94.56 87 ALA A N 1
ATOM 667 C CA . ALA A 1 87 ? 16.233 -6.089 -19.396 1.00 94.56 87 ALA A CA 1
ATOM 668 C C . ALA A 1 87 ? 16.301 -5.858 -20.915 1.00 94.56 87 ALA A C 1
ATOM 670 O O . ALA A 1 87 ? 17.328 -5.399 -21.413 1.00 94.56 87 ALA A O 1
ATOM 671 N N . GLU A 1 88 ? 15.206 -6.101 -21.640 1.00 95.69 88 GLU A N 1
ATOM 672 C CA . GLU A 1 88 ? 15.094 -5.832 -23.081 1.00 95.69 88 GLU A CA 1
ATOM 673 C C . GLU A 1 88 ? 15.387 -4.362 -23.408 1.00 95.69 88 GLU A C 1
ATOM 675 O O . GLU A 1 88 ? 16.169 -4.065 -24.312 1.00 95.69 88 GLU A O 1
ATOM 680 N N . TYR A 1 89 ? 14.823 -3.436 -22.629 1.00 95.19 89 TYR A N 1
ATOM 681 C CA . TYR A 1 89 ? 15.046 -2.001 -22.783 1.00 95.19 89 TYR A CA 1
ATOM 682 C C . TYR A 1 89 ? 16.519 -1.610 -22.601 1.00 95.19 89 TYR A C 1
ATOM 684 O O . TYR A 1 89 ? 17.070 -0.872 -23.424 1.00 95.19 89 TYR A O 1
ATOM 692 N N . ILE A 1 90 ? 17.162 -2.110 -21.538 1.00 94.81 90 ILE A N 1
ATOM 693 C CA . ILE A 1 90 ? 18.575 -1.839 -21.240 1.00 94.81 90 ILE A CA 1
ATOM 694 C C . ILE A 1 90 ? 19.462 -2.385 -22.361 1.00 94.81 90 ILE A C 1
ATOM 696 O O . ILE A 1 90 ? 20.324 -1.665 -22.866 1.00 94.81 90 ILE A O 1
ATOM 700 N N . LEU A 1 91 ? 19.235 -3.633 -22.780 1.00 95.75 91 LEU A N 1
ATOM 701 C CA . LEU A 1 91 ? 19.998 -4.264 -23.857 1.00 95.75 91 LEU A CA 1
ATOM 702 C C . LEU A 1 91 ? 19.845 -3.497 -25.176 1.00 95.75 91 LEU A C 1
ATOM 704 O O . LEU A 1 91 ? 20.847 -3.222 -25.837 1.00 95.75 91 LEU A O 1
ATOM 708 N N . GLY A 1 92 ? 18.624 -3.079 -25.522 1.00 94.31 92 GLY A N 1
ATOM 709 C CA . GLY A 1 92 ? 18.363 -2.256 -26.703 1.00 94.31 92 GLY A CA 1
ATOM 710 C C . GLY A 1 92 ? 1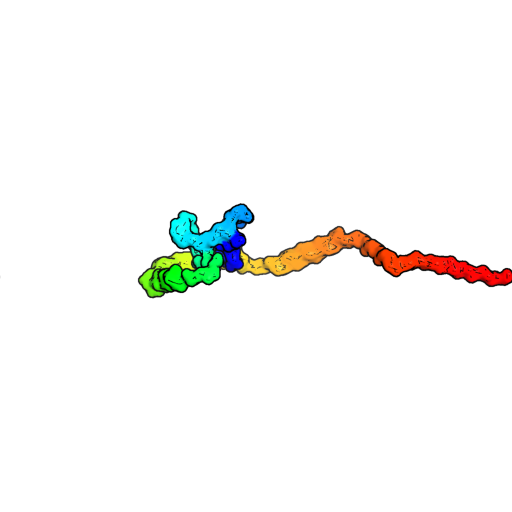9.096 -0.911 -26.663 1.00 94.31 92 GLY A C 1
ATOM 711 O O . GLY A 1 92 ? 19.728 -0.518 -27.644 1.00 94.31 92 GLY A O 1
ATOM 712 N N . HIS A 1 93 ? 19.090 -0.230 -25.513 1.00 93.12 93 HIS A N 1
ATOM 713 C CA . HIS A 1 93 ? 19.800 1.041 -25.339 1.00 93.12 93 HIS A CA 1
ATOM 714 C C . HIS A 1 93 ? 21.318 0.904 -25.453 1.00 93.12 93 HIS A C 1
ATOM 716 O O . HIS A 1 93 ? 21.972 1.776 -26.027 1.00 93.12 93 HIS A O 1
ATOM 722 N N . LEU A 1 94 ? 21.892 -0.173 -24.915 1.00 92.62 94 LEU A N 1
ATOM 723 C CA . LEU A 1 94 ? 23.328 -0.432 -25.017 1.00 92.62 94 LEU A CA 1
ATOM 724 C C . LEU A 1 94 ? 23.739 -0.771 -26.453 1.00 92.62 94 LEU A C 1
ATOM 726 O O . LEU A 1 94 ? 24.748 -0.252 -26.926 1.00 92.62 94 LEU A O 1
ATOM 730 N N . ALA A 1 95 ? 22.936 -1.567 -27.165 1.00 88.88 95 ALA A N 1
ATOM 731 C CA . ALA A 1 95 ? 23.176 -1.890 -28.569 1.00 88.88 95 ALA A CA 1
ATOM 732 C C . ALA A 1 95 ? 23.102 -0.644 -29.473 1.00 88.88 95 ALA A C 1
ATOM 734 O O . ALA A 1 95 ? 23.949 -0.463 -30.347 1.00 88.88 95 ALA A O 1
ATOM 735 N N . ALA A 1 96 ? 22.146 0.258 -29.224 1.00 82.56 96 ALA A N 1
ATOM 736 C CA . ALA A 1 96 ? 22.019 1.523 -29.952 1.00 82.56 96 ALA A CA 1
ATOM 737 C C . ALA A 1 96 ? 23.153 2.523 -29.642 1.00 82.56 96 ALA A C 1
ATOM 739 O O . ALA A 1 96 ? 23.497 3.355 -30.479 1.00 82.56 96 ALA A O 1
ATOM 740 N N . ARG A 1 97 ? 23.763 2.438 -28.451 1.00 73.75 97 ARG A N 1
ATOM 741 C CA . ARG A 1 97 ? 24.870 3.300 -28.000 1.00 73.75 97 ARG A CA 1
ATOM 742 C C . ARG A 1 97 ? 26.254 2.854 -28.456 1.00 73.75 97 ARG A C 1
ATOM 744 O O . ARG A 1 97 ? 27.233 3.424 -27.973 1.00 73.75 97 ARG A O 1
ATOM 751 N N . SER A 1 98 ? 26.367 1.885 -29.362 1.00 60.69 98 SER A N 1
ATOM 752 C CA . SER A 1 98 ? 27.657 1.385 -29.843 1.00 60.69 98 SER A CA 1
ATOM 753 C C . SER A 1 98 ? 28.367 2.399 -30.762 1.00 60.69 98 SER A C 1
ATOM 755 O O . SER A 1 98 ? 28.614 2.148 -31.937 1.00 60.69 98 SER A O 1
ATOM 757 N N . ALA A 1 99 ? 28.711 3.570 -30.222 1.00 66.44 99 ALA A N 1
ATOM 758 C CA . ALA A 1 99 ? 29.809 4.384 -30.711 1.00 66.44 99 ALA A CA 1
ATOM 759 C C . ALA A 1 99 ? 31.119 3.632 -30.423 1.00 66.44 99 ALA A C 1
ATOM 761 O O . ALA A 1 99 ? 31.223 2.971 -29.382 1.00 66.44 99 ALA A O 1
ATOM 762 N N . PRO A 1 100 ? 32.123 3.701 -31.314 1.00 63.66 100 PRO A N 1
ATOM 763 C CA . PRO A 1 100 ? 33.405 3.066 -31.060 1.00 63.66 100 PRO A CA 1
ATOM 764 C C . PRO A 1 100 ? 33.956 3.592 -29.736 1.00 63.66 100 PRO A C 1
ATOM 766 O O . PRO A 1 100 ? 33.998 4.803 -29.515 1.00 63.66 100 PRO A O 1
ATOM 769 N N . ALA A 1 101 ? 34.336 2.677 -28.842 1.00 66.19 101 ALA A N 1
ATOM 770 C CA . ALA A 1 101 ? 34.962 3.037 -27.581 1.00 66.19 101 ALA A CA 1
ATOM 771 C C . ALA A 1 101 ? 36.134 3.980 -27.876 1.00 66.19 101 ALA A C 1
ATOM 773 O O . ALA A 1 101 ? 37.070 3.602 -28.588 1.00 66.19 101 ALA A O 1
ATOM 774 N N . SER A 1 102 ? 36.061 5.216 -27.372 1.00 66.25 102 SER A N 1
ATOM 775 C CA . SER A 1 102 ? 37.162 6.166 -27.485 1.00 66.25 102 SER A CA 1
ATOM 776 C C . SER A 1 102 ? 38.413 5.489 -26.957 1.00 66.25 102 SER A C 1
ATOM 778 O O . SER A 1 102 ? 38.427 4.985 -25.830 1.00 66.25 102 SER A O 1
ATOM 780 N N . ARG A 1 103 ? 39.441 5.433 -27.807 1.00 70.69 103 ARG A N 1
ATOM 781 C CA . ARG A 1 103 ? 40.707 4.785 -27.484 1.00 70.69 103 ARG A CA 1
ATOM 782 C C . ARG A 1 103 ? 41.178 5.332 -26.132 1.00 70.69 103 ARG A C 1
ATOM 784 O O . ARG A 1 103 ? 41.218 6.557 -25.980 1.00 70.69 103 ARG A O 1
ATOM 791 N N . PRO A 1 104 ? 41.478 4.475 -25.144 1.00 75.25 104 PRO A N 1
ATOM 792 C CA . PRO A 1 104 ? 41.887 4.969 -23.846 1.00 75.25 104 PRO A CA 1
ATOM 793 C C . PRO A 1 104 ? 43.110 5.874 -24.004 1.00 75.25 104 PRO A C 1
ATOM 795 O O . PRO A 1 104 ? 44.101 5.478 -24.613 1.00 75.25 104 PRO A O 1
ATOM 798 N N . HIS A 1 105 ? 43.028 7.091 -23.465 1.00 70.81 105 HIS A N 1
ATOM 799 C CA . HIS A 1 105 ? 44.039 8.146 -23.619 1.00 70.81 105 HIS A CA 1
ATOM 800 C C . HIS A 1 105 ? 45.422 7.768 -23.055 1.00 70.81 105 HIS A C 1
ATOM 802 O O . HIS A 1 105 ? 46.401 8.456 -23.323 1.00 70.81 105 HIS A O 1
ATOM 808 N N . TYR A 1 106 ? 45.505 6.678 -22.287 1.00 77.81 106 TYR A N 1
ATOM 809 C CA . TYR A 1 106 ? 46.743 6.114 -21.751 1.00 77.81 106 TYR A CA 1
ATOM 810 C C . TYR A 1 106 ? 47.466 5.155 -22.714 1.00 77.81 106 TYR A C 1
ATOM 812 O O . TYR A 1 106 ? 48.587 4.740 -22.428 1.00 77.81 106 TYR A O 1
ATOM 820 N N . LEU A 1 107 ? 46.865 4.789 -23.854 1.00 75.81 107 LEU A N 1
ATOM 821 C CA . LEU A 1 107 ? 47.573 4.073 -24.915 1.00 75.81 107 LEU A CA 1
ATOM 822 C C . LEU A 1 107 ? 48.309 5.087 -25.799 1.00 75.81 107 LEU A C 1
ATOM 824 O O . LEU A 1 107 ? 47.696 5.746 -26.639 1.00 75.81 107 LEU A O 1
ATOM 828 N N . SER A 1 108 ? 49.627 5.203 -25.611 1.00 69.31 108 SER A N 1
ATOM 829 C CA . SER A 1 108 ? 50.484 6.034 -26.463 1.00 69.31 108 SER A CA 1
ATOM 830 C C . SER A 1 108 ? 50.363 5.629 -27.939 1.00 69.31 108 SER A C 1
ATOM 832 O O . SER A 1 108 ? 50.262 4.433 -28.240 1.00 69.31 108 SER A O 1
ATOM 834 N N . PRO A 1 109 ? 50.390 6.591 -28.882 1.00 66.19 109 PRO A N 1
ATOM 835 C CA . PRO A 1 109 ? 50.425 6.274 -30.304 1.00 66.19 109 PRO A CA 1
ATOM 836 C C . PRO A 1 109 ? 51.659 5.415 -30.586 1.00 66.19 109 PRO A C 1
ATOM 838 O O . PRO A 1 109 ? 52.744 5.704 -30.084 1.00 66.19 109 PRO A O 1
ATOM 841 N N . ALA A 1 110 ? 51.476 4.331 -31.344 1.00 63.62 110 ALA A N 1
ATOM 842 C CA . ALA A 1 110 ? 52.556 3.423 -31.700 1.00 63.62 110 ALA A CA 1
ATOM 843 C C . ALA A 1 110 ? 53.692 4.223 -32.351 1.00 63.62 110 ALA A C 1
ATOM 845 O O . ALA A 1 110 ? 53.536 4.751 -33.451 1.00 63.62 110 ALA A O 1
ATOM 846 N N . THR A 1 111 ? 54.818 4.343 -31.648 1.00 53.44 111 THR A N 1
ATOM 847 C CA . THR A 1 111 ? 56.037 4.930 -32.193 1.00 53.44 111 THR A CA 1
ATOM 848 C C . THR A 1 111 ? 56.499 4.030 -33.328 1.00 53.44 111 THR A C 1
ATOM 850 O O . THR A 1 111 ? 57.019 2.939 -33.093 1.00 53.44 111 THR A O 1
ATOM 853 N N . ASN A 1 112 ? 56.269 4.476 -34.561 1.00 52.00 112 ASN A N 1
ATOM 854 C CA . ASN A 1 112 ? 56.775 3.838 -35.764 1.00 52.00 112 ASN A CA 1
ATOM 855 C C . ASN A 1 112 ? 58.305 3.937 -35.721 1.00 52.00 112 ASN A C 1
ATOM 857 O O . ASN A 1 112 ? 58.885 4.973 -36.038 1.00 52.00 112 ASN A O 1
ATOM 861 N N . ARG A 1 113 ? 58.966 2.891 -35.227 1.00 45.12 113 ARG A N 1
ATOM 862 C CA . ARG A 1 113 ? 60.422 2.811 -35.221 1.00 45.12 113 ARG A CA 1
ATOM 863 C C . ARG A 1 113 ? 60.841 2.152 -36.529 1.00 45.12 113 ARG A C 1
ATOM 865 O O . ARG A 1 113 ? 60.996 0.937 -36.590 1.00 45.12 113 ARG A O 1
ATOM 872 N N . GLU A 1 114 ? 60.981 2.966 -37.575 1.00 47.44 114 GLU A N 1
ATOM 873 C CA . GLU A 1 114 ? 61.735 2.577 -38.765 1.00 47.44 114 GLU A CA 1
ATOM 874 C C . GLU A 1 114 ? 63.159 2.227 -38.325 1.00 47.44 114 GLU A C 1
ATOM 876 O O . GLU A 1 114 ? 63.924 3.066 -37.846 1.00 47.44 114 GLU A O 1
ATOM 881 N N . VAL A 1 115 ? 63.494 0.946 -38.432 1.00 48.72 115 VAL A N 1
ATOM 882 C CA . VAL A 1 115 ? 64.870 0.473 -38.345 1.00 48.72 115 VAL A CA 1
ATOM 883 C C . VAL A 1 115 ? 65.490 0.747 -39.709 1.00 48.72 115 VAL A C 1
ATOM 885 O O . VAL A 1 115 ? 65.368 -0.064 -40.622 1.00 48.72 115 VAL A O 1
ATOM 888 N N . VAL A 1 116 ? 66.126 1.908 -39.866 1.00 42.94 116 VAL A N 1
ATOM 889 C CA . VAL A 1 116 ? 67.037 2.137 -40.991 1.00 42.94 116 VAL A CA 1
ATOM 890 C C . VAL A 1 116 ? 68.342 1.424 -40.655 1.00 42.94 116 VAL A C 1
ATOM 892 O O . VAL A 1 116 ? 69.148 1.907 -39.862 1.00 42.94 116 VAL A O 1
ATOM 895 N N . GLY A 1 117 ? 68.502 0.226 -41.211 1.00 45.34 117 GLY A N 1
ATOM 896 C CA . GLY A 1 117 ? 69.804 -0.403 -41.376 1.00 45.34 117 GLY A CA 1
ATOM 897 C C . GLY A 1 117 ? 70.428 0.066 -42.686 1.00 45.34 117 GLY A C 1
ATOM 898 O O . GLY A 1 117 ? 69.826 -0.136 -43.738 1.00 45.34 117 GLY A O 1
ATOM 899 N N . HIS A 1 118 ? 71.585 0.724 -42.603 1.00 38.28 118 HIS A N 1
ATOM 900 C CA . HIS A 1 118 ? 72.864 0.340 -43.222 1.00 38.28 118 HIS A CA 1
ATOM 901 C C . HIS A 1 118 ? 73.886 1.472 -43.102 1.00 38.28 118 HIS A C 1
ATOM 903 O O . HIS A 1 118 ? 73.538 2.627 -43.427 1.00 38.28 118 HIS A O 1
#